Protein AF-A0A3D1ZG10-F1 (afdb_monomer_lite)

Sequence (78 aa):
MGDAAFGMTGLDFETAARSGIPTLTIVLNNSTMAIETSSMARSHELYNTRDLQGNYADMAIAMGGWAERVEDPADAGA

pLDDT: mean 93.61, std 4.79, range [61.97, 97.94]

Foldseek 3Di:
DEPVVCVVVVVVLLVCQVVVNDDDDDYDYPQFPVVCCPVCVVVCVVPVVTGHDDDSQVVSVVSRHHGDDDDDPVPPPD

Radius of gyration: 14.67 Å; chains: 1; bounding box: 39×19×38 Å

Structure (mmCIF, N/CA/C/O backbone):
data_AF-A0A3D1ZG10-F1
#
_entry.id   AF-A0A3D1ZG10-F1
#
loop_
_atom_site.group_PDB
_atom_site.id
_atom_site.type_symbol
_atom_site.label_atom_id
_atom_site.label_alt_id
_atom_site.label_comp_id
_atom_site.label_asym_id
_atom_site.label_entity_id
_atom_site.label_seq_id
_atom_site.pdbx_PDB_ins_code
_atom_site.Cartn_x
_atom_site.Cartn_y
_atom_site.Cartn_z
_atom_site.occupancy
_atom_site.B_iso_or_equiv
_atom_site.auth_seq_id
_atom_site.auth_comp_id
_atom_site.auth_asym_id
_atom_site.auth_atom_id
_atom_site.pdbx_PDB_model_num
ATOM 1 N N . MET A 1 1 ? 0.192 8.452 0.236 1.00 92.69 1 MET A N 1
ATOM 2 C CA . MET A 1 1 ? 1.516 7.849 -0.051 1.00 92.69 1 MET A CA 1
ATOM 3 C C . MET A 1 1 ? 1.430 7.046 -1.339 1.00 92.69 1 MET A C 1
ATOM 5 O O . MET A 1 1 ? 0.329 6.654 -1.700 1.00 92.69 1 MET A O 1
ATOM 9 N N . GLY A 1 2 ? 2.538 6.866 -2.063 1.00 94.69 2 GLY A N 1
ATOM 10 C CA . GLY 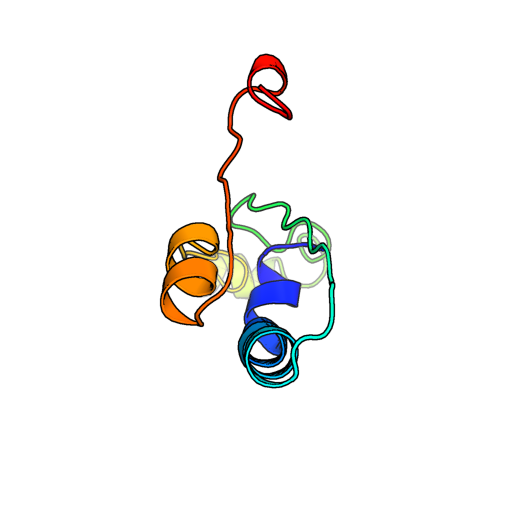A 1 2 ? 2.559 5.977 -3.233 1.00 94.69 2 GLY A CA 1
ATOM 11 C C . GLY A 1 2 ? 2.515 4.507 -2.815 1.00 94.69 2 GLY A C 1
ATOM 12 O O . GLY A 1 2 ? 2.905 4.180 -1.693 1.00 94.69 2 GLY A O 1
ATOM 13 N N . ASP A 1 3 ? 2.066 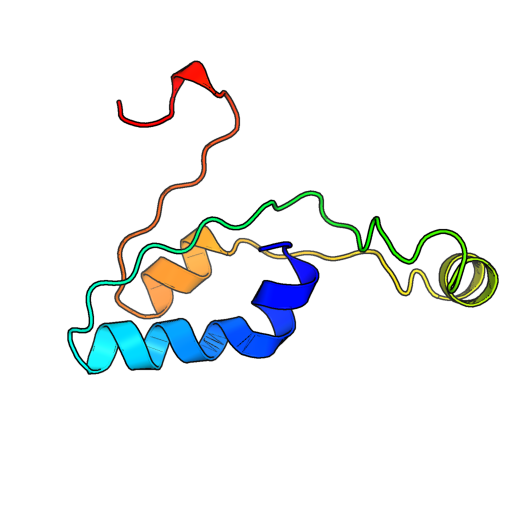3.640 -3.712 1.00 94.75 3 ASP A N 1
ATOM 14 C CA . ASP A 1 3 ? 2.098 2.180 -3.566 1.00 94.75 3 ASP A CA 1
ATOM 15 C C . ASP A 1 3 ? 3.477 1.628 -3.186 1.00 94.75 3 ASP A C 1
ATOM 17 O O . ASP A 1 3 ? 3.570 0.813 -2.277 1.00 94.75 3 ASP A O 1
ATOM 21 N N . ALA A 1 4 ? 4.556 2.128 -3.791 1.00 94.88 4 ALA A N 1
ATOM 22 C CA . ALA A 1 4 ? 5.920 1.714 -3.466 1.00 94.88 4 ALA A CA 1
ATOM 23 C C . ALA A 1 4 ? 6.272 1.991 -1.998 1.00 94.88 4 ALA A C 1
ATOM 25 O O . ALA A 1 4 ? 6.787 1.127 -1.291 1.00 94.88 4 ALA A O 1
ATOM 26 N N . ALA A 1 5 ? 5.961 3.205 -1.531 1.00 95.06 5 ALA A N 1
ATOM 27 C CA . ALA A 1 5 ? 6.226 3.619 -0.158 1.00 95.06 5 ALA A CA 1
ATOM 28 C C . ALA A 1 5 ? 5.378 2.805 0.825 1.00 95.06 5 ALA A C 1
ATOM 30 O O . ALA A 1 5 ? 5.890 2.307 1.824 1.00 95.06 5 ALA A O 1
ATOM 31 N N . PHE A 1 6 ? 4.098 2.608 0.503 1.00 95.69 6 PHE A N 1
ATOM 32 C CA . PHE A 1 6 ? 3.220 1.775 1.311 1.00 95.69 6 PHE A CA 1
ATOM 33 C C . PHE A 1 6 ? 3.649 0.301 1.293 1.00 95.69 6 PHE A C 1
ATOM 35 O O . PHE A 1 6 ? 3.565 -0.363 2.313 1.00 95.69 6 PHE A O 1
ATOM 42 N N . GLY A 1 7 ? 4.197 -0.218 0.196 1.00 93.31 7 GLY A N 1
ATOM 43 C CA . GLY A 1 7 ? 4.755 -1.570 0.141 1.00 93.31 7 GLY A CA 1
ATOM 44 C C . GLY A 1 7 ? 5.939 -1.786 1.091 1.00 93.31 7 GLY A C 1
ATOM 45 O O . GLY A 1 7 ? 6.148 -2.905 1.550 1.00 93.31 7 GLY A O 1
ATOM 46 N N . MET A 1 8 ? 6.689 -0.731 1.427 1.00 94.88 8 MET A N 1
ATOM 47 C CA . MET A 1 8 ? 7.830 -0.812 2.350 1.00 94.88 8 MET A CA 1
ATOM 48 C C . MET A 1 8 ? 7.421 -0.742 3.825 1.00 94.88 8 MET A C 1
ATOM 50 O O . MET A 1 8 ? 8.064 -1.375 4.658 1.00 94.88 8 MET A O 1
ATOM 54 N N . THR A 1 9 ? 6.374 0.020 4.159 1.00 94.69 9 THR A N 1
ATOM 55 C CA . THR A 1 9 ? 5.962 0.277 5.556 1.00 94.69 9 THR A CA 1
ATOM 56 C C . THR A 1 9 ? 4.539 -0.189 5.871 1.00 94.69 9 THR A C 1
ATOM 58 O O . THR A 1 9 ? 4.012 0.078 6.944 1.00 94.69 9 THR A O 1
ATOM 61 N N . GLY A 1 10 ? 3.873 -0.871 4.942 1.00 92.88 10 GLY A N 1
ATOM 62 C CA . GLY A 1 10 ? 2.441 -1.173 5.017 1.00 92.88 10 GLY A CA 1
ATOM 63 C C . GLY A 1 10 ? 2.062 -2.119 6.150 1.00 92.88 10 GLY A C 1
ATOM 64 O O . GLY A 1 10 ? 0.923 -2.087 6.601 1.00 92.88 10 GLY A O 1
ATOM 65 N N . LEU A 1 11 ? 3.010 -2.913 6.663 1.00 95.00 11 LEU A N 1
ATOM 66 C CA . LEU A 1 11 ? 2.786 -3.764 7.836 1.00 95.00 11 LEU A CA 1
ATOM 67 C C . LEU A 1 11 ? 2.543 -2.952 9.117 1.00 95.00 11 LEU A C 1
ATOM 69 O O . LEU A 1 11 ? 1.880 -3.446 10.026 1.00 95.00 11 LEU A O 1
ATOM 73 N N . ASP A 1 12 ? 2.986 -1.694 9.176 1.00 95.19 12 ASP A N 1
ATOM 74 C CA . ASP A 1 12 ? 2.709 -0.813 10.316 1.00 95.19 12 ASP A CA 1
ATOM 75 C C . ASP A 1 12 ? 1.202 -0.526 10.459 1.00 95.19 12 ASP A C 1
ATOM 77 O O . ASP A 1 12 ? 0.728 -0.179 11.545 1.00 95.19 12 ASP A O 1
ATOM 81 N N . PHE A 1 13 ? 0.422 -0.737 9.389 1.00 96.06 13 PHE A N 1
ATOM 82 C CA . PHE A 1 13 ? -1.037 -0.686 9.432 1.00 96.06 13 PHE A CA 1
ATOM 83 C C . PHE A 1 13 ? -1.626 -1.719 10.405 1.00 96.06 13 PHE A C 1
ATOM 85 O O . PHE A 1 13 ? -2.521 -1.377 11.177 1.00 96.06 13 PHE A O 1
ATOM 92 N N . GLU A 1 14 ? -1.095 -2.950 10.442 1.00 96.75 14 GLU A N 1
ATOM 93 C CA . GLU A 1 14 ? -1.508 -3.966 11.427 1.00 96.75 14 GLU A CA 1
ATOM 94 C C . GLU A 1 14 ? -1.297 -3.456 12.850 1.00 96.75 14 GLU A C 1
ATOM 96 O O . GLU A 1 14 ? -2.159 -3.624 13.713 1.00 96.75 14 GLU A O 1
ATOM 101 N N . THR A 1 15 ? -0.178 -2.772 13.095 1.00 97.44 15 THR A N 1
ATOM 102 C CA . THR A 1 15 ? 0.125 -2.245 14.425 1.00 97.44 15 THR A CA 1
ATOM 103 C C . THR A 1 15 ? -0.876 -1.170 14.835 1.00 97.44 15 THR A C 1
ATOM 105 O O . THR A 1 15 ? -1.309 -1.163 15.992 1.00 97.44 15 THR A O 1
ATOM 108 N N . ALA A 1 16 ? -1.288 -0.302 13.907 1.00 97.00 16 ALA A N 1
ATOM 109 C CA . ALA A 1 16 ? -2.356 0.664 14.153 1.00 97.00 16 ALA A CA 1
ATOM 110 C C . ALA A 1 16 ? -3.693 -0.035 14.459 1.00 97.00 16 ALA A C 1
ATOM 112 O O . ALA A 1 16 ? -4.329 0.302 15.461 1.00 97.00 16 ALA A O 1
ATOM 113 N N . ALA A 1 17 ? -4.069 -1.047 13.668 1.00 96.00 17 ALA A N 1
ATOM 114 C CA . ALA A 1 17 ? -5.298 -1.818 13.855 1.00 96.00 17 ALA A CA 1
ATOM 115 C C . ALA A 1 17 ? -5.336 -2.526 15.222 1.00 96.00 17 ALA A C 1
ATOM 117 O O . ALA A 1 17 ? -6.260 -2.315 16.010 1.00 96.00 17 ALA A O 1
ATOM 118 N N . ARG A 1 18 ? -4.293 -3.290 15.565 1.00 97.50 18 ARG A N 1
ATOM 119 C CA . ARG A 1 18 ? -4.187 -4.010 16.846 1.00 97.50 18 ARG A CA 1
ATOM 120 C C . ARG A 1 18 ? -4.137 -3.077 18.055 1.00 97.50 18 ARG A C 1
ATOM 122 O O . ARG A 1 18 ? -4.607 -3.445 19.129 1.00 97.50 18 ARG A O 1
ATOM 129 N N . SER A 1 19 ? -3.557 -1.889 17.900 1.00 97.94 19 SER A N 1
ATOM 130 C CA . SER A 1 19 ? -3.430 -0.912 18.991 1.00 97.94 19 SER A CA 1
ATOM 131 C C . SER A 1 19 ? -4.640 0.021 19.110 1.00 97.94 19 SER A C 1
ATOM 133 O O . SER A 1 19 ? -4.661 0.863 20.006 1.00 97.94 19 SER A O 1
ATOM 135 N N . GLY A 1 20 ? -5.636 -0.097 18.224 1.00 96.12 20 GLY A N 1
ATOM 136 C CA . GLY A 1 20 ? -6.811 0.776 18.212 1.00 96.12 20 GLY A CA 1
ATOM 137 C C . GLY A 1 20 ? -6.481 2.239 17.897 1.00 96.12 20 GLY A C 1
ATOM 138 O O . GLY A 1 20 ? -7.143 3.139 18.411 1.00 96.12 20 GLY A O 1
ATOM 139 N N . ILE A 1 21 ? -5.442 2.491 17.093 1.00 97.44 21 ILE A N 1
ATOM 140 C CA . ILE A 1 21 ? -5.019 3.845 16.719 1.00 97.44 21 ILE A CA 1
ATOM 141 C C . ILE A 1 21 ? -5.785 4.260 15.454 1.00 97.44 21 ILE A C 1
ATOM 143 O O . ILE A 1 21 ? -5.590 3.640 14.407 1.00 97.44 21 ILE A O 1
ATOM 147 N N . PRO A 1 22 ? -6.625 5.311 15.503 1.00 94.12 22 PRO A N 1
ATOM 148 C CA . PRO A 1 22 ? -7.392 5.741 14.343 1.00 94.12 22 PRO A CA 1
ATOM 149 C C . PRO A 1 22 ? -6.483 6.486 13.361 1.00 94.12 22 PRO A C 1
ATOM 151 O O . PRO A 1 22 ? -6.183 7.668 13.538 1.00 94.12 22 PRO A O 1
ATOM 154 N N . THR A 1 23 ? -6.038 5.794 12.315 1.00 94.62 23 THR A N 1
ATOM 155 C CA . THR A 1 23 ? -5.289 6.384 11.201 1.00 94.62 23 THR A CA 1
ATOM 156 C C . THR A 1 23 ? -6.084 6.267 9.904 1.00 94.62 23 THR A C 1
ATOM 158 O O . THR A 1 23 ? -6.839 5.319 9.700 1.00 94.62 23 THR A O 1
ATOM 161 N N . LEU A 1 24 ? -5.907 7.242 9.012 1.00 94.88 24 LEU A N 1
ATOM 162 C CA . LEU A 1 24 ? -6.403 7.190 7.640 1.00 94.88 24 LEU A CA 1
ATOM 163 C C . LEU A 1 24 ? -5.206 7.259 6.700 1.00 94.88 24 LEU A C 1
ATOM 165 O O . LEU A 1 24 ? -4.468 8.244 6.697 1.00 94.88 24 LEU A O 1
ATOM 169 N N . THR A 1 25 ? -5.027 6.218 5.894 1.00 94.94 25 THR A N 1
ATOM 170 C CA . THR A 1 25 ? -3.939 6.141 4.920 1.00 94.94 25 THR A CA 1
ATOM 171 C C . THR A 1 25 ? -4.517 6.082 3.517 1.00 94.94 25 THR A C 1
ATOM 173 O O . THR A 1 25 ? -5.232 5.148 3.174 1.00 94.94 25 THR A O 1
ATOM 176 N N . ILE A 1 26 ? -4.177 7.073 2.692 1.00 95.44 26 ILE A N 1
ATOM 177 C CA . ILE A 1 26 ? -4.538 7.108 1.272 1.00 95.44 26 ILE A CA 1
ATOM 178 C C . ILE A 1 26 ? -3.343 6.601 0.464 1.00 95.44 26 ILE A C 1
ATOM 180 O O . ILE A 1 26 ? -2.254 7.192 0.516 1.00 95.44 26 ILE A O 1
ATOM 184 N N . VAL A 1 27 ? -3.548 5.518 -0.285 1.00 95.69 27 VAL A N 1
ATOM 185 C CA . VAL A 1 27 ? -2.534 4.901 -1.149 1.00 95.69 27 VAL A CA 1
ATOM 186 C C . VAL A 1 27 ? -2.847 5.228 -2.606 1.00 95.69 27 VAL A C 1
ATOM 188 O O . VAL A 1 27 ? -3.875 4.819 -3.136 1.00 95.69 27 VAL A O 1
ATOM 191 N N . LEU A 1 28 ? -1.947 5.958 -3.263 1.00 95.06 28 LEU A N 1
ATOM 192 C CA . LEU A 1 28 ? -2.009 6.206 -4.701 1.00 95.06 28 LEU A CA 1
ATOM 193 C C . LEU A 1 28 ? -1.386 5.004 -5.416 1.00 95.06 28 LEU A C 1
ATOM 195 O O . LEU A 1 28 ? -0.164 4.868 -5.446 1.00 95.06 28 LEU A O 1
ATOM 199 N N . ASN A 1 29 ? -2.236 4.120 -5.936 1.00 93.50 29 ASN A N 1
ATOM 200 C CA . ASN A 1 29 ? -1.831 2.859 -6.552 1.00 93.50 29 ASN A CA 1
ATOM 201 C C . ASN A 1 29 ? -1.784 2.988 -8.080 1.00 93.50 29 ASN A C 1
ATOM 203 O O . ASN A 1 29 ? -2.758 2.685 -8.764 1.00 93.50 29 ASN A O 1
ATOM 207 N N . ASN A 1 30 ? -0.659 3.486 -8.598 1.00 92.94 30 ASN A N 1
ATOM 208 C CA . ASN A 1 30 ? -0.398 3.623 -10.036 1.00 92.94 30 ASN A CA 1
ATOM 209 C C . ASN A 1 30 ? 0.538 2.527 -10.581 1.00 92.94 30 ASN A C 1
ATOM 211 O O . ASN A 1 30 ? 0.950 2.605 -11.738 1.00 92.94 30 ASN A O 1
ATOM 215 N N . SER A 1 31 ? 0.870 1.528 -9.757 1.00 93.44 31 SER A N 1
ATOM 216 C CA . SER A 1 31 ? 1.705 0.374 -10.099 1.00 93.44 31 SER A CA 1
ATOM 217 C C . SER A 1 31 ? 3.121 0.738 -10.562 1.00 93.44 31 SER A C 1
ATOM 219 O O . SER A 1 31 ? 3.768 -0.061 -11.241 1.00 93.44 31 SER A O 1
ATOM 221 N N . THR A 1 32 ? 3.629 1.932 -10.219 1.00 92.69 32 THR A N 1
ATOM 222 C CA . THR A 1 32 ? 4.969 2.356 -10.643 1.00 92.69 32 THR A CA 1
ATOM 223 C C . THR A 1 32 ? 5.639 3.400 -9.744 1.00 92.69 32 THR A C 1
ATOM 225 O O . THR A 1 32 ? 5.028 4.368 -9.288 1.00 92.69 32 THR A O 1
ATOM 228 N N . MET A 1 33 ? 6.961 3.295 -9.576 1.00 92.38 33 MET A N 1
ATOM 229 C CA . MET A 1 33 ? 7.777 4.349 -8.951 1.00 92.38 33 MET A CA 1
ATOM 230 C C . MET A 1 33 ? 7.978 5.548 -9.894 1.00 92.38 33 MET A C 1
ATOM 232 O O . MET A 1 33 ? 9.026 5.704 -10.526 1.00 92.38 33 MET A O 1
ATOM 236 N N . ALA A 1 34 ? 6.965 6.414 -9.990 1.00 88.75 34 ALA A N 1
ATOM 237 C CA . ALA A 1 34 ? 6.920 7.513 -10.962 1.00 88.75 34 ALA A CA 1
ATOM 2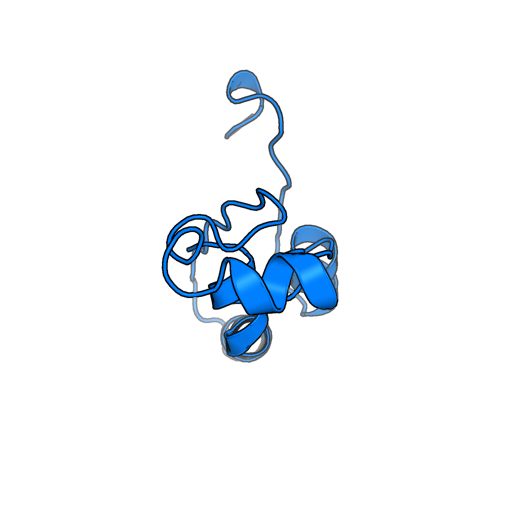38 C C . ALA A 1 34 ? 8.068 8.534 -10.820 1.00 88.75 34 ALA A C 1
ATOM 240 O O . ALA A 1 34 ? 8.598 9.010 -11.828 1.00 88.75 34 ALA A O 1
ATOM 241 N N . ILE A 1 35 ? 8.487 8.846 -9.588 1.00 89.25 35 ILE A N 1
ATOM 242 C CA . ILE A 1 35 ? 9.554 9.827 -9.330 1.00 89.25 35 ILE A CA 1
ATOM 243 C C . ILE A 1 35 ? 10.942 9.326 -9.769 1.00 89.25 35 ILE A C 1
ATOM 245 O O . ILE A 1 35 ? 11.784 10.127 -10.159 1.00 89.25 35 ILE A O 1
ATOM 249 N N . GLU A 1 36 ? 11.146 8.005 -9.826 1.00 87.50 36 GLU A N 1
ATOM 250 C CA . GLU A 1 36 ? 12.442 7.381 -10.133 1.00 87.50 36 GLU A CA 1
ATOM 251 C C . GLU A 1 36 ? 12.634 7.032 -11.615 1.00 87.50 36 GLU A C 1
ATOM 253 O O . GLU A 1 36 ? 13.518 6.264 -11.997 1.00 87.50 36 GLU A O 1
ATOM 258 N N . THR A 1 37 ? 11.798 7.594 -12.490 1.00 87.44 37 THR A N 1
ATOM 259 C CA . THR A 1 37 ? 11.847 7.313 -13.932 1.00 87.44 37 THR A CA 1
ATOM 260 C C . THR A 1 37 ? 13.207 7.661 -14.546 1.00 87.44 37 THR A C 1
ATOM 262 O O . THR A 1 37 ? 13.719 6.908 -15.371 1.00 87.44 37 THR A O 1
ATOM 265 N N . SER A 1 38 ? 13.812 8.783 -14.144 1.00 88.56 38 SER A N 1
ATOM 266 C CA . SER A 1 38 ? 15.107 9.229 -14.672 1.00 88.56 38 SER A CA 1
ATOM 267 C C . SER A 1 38 ? 16.292 8.527 -14.006 1.00 88.56 38 SER A C 1
ATOM 269 O O . SER A 1 38 ? 17.230 8.125 -14.692 1.00 88.56 38 SER A O 1
ATOM 271 N N . SER A 1 39 ? 16.247 8.353 -12.686 1.00 93.31 39 SER A N 1
ATOM 272 C CA . SER A 1 39 ? 17.320 7.758 -11.881 1.00 93.31 39 SER A CA 1
ATOM 273 C C . SER A 1 39 ? 17.489 6.257 -12.143 1.00 93.31 39 SER A C 1
ATOM 275 O O . SER A 1 39 ? 18.612 5.755 -12.136 1.00 93.31 39 SER A O 1
ATOM 277 N N . MET A 1 40 ? 16.395 5.542 -12.430 1.00 93.56 40 MET A N 1
ATOM 278 C CA . MET A 1 40 ? 16.373 4.084 -12.597 1.00 93.56 40 MET A CA 1
ATOM 279 C C . MET A 1 40 ? 16.130 3.627 -14.044 1.00 93.56 40 MET A C 1
ATOM 281 O O . MET A 1 40 ? 15.780 2.470 -14.267 1.00 93.56 40 MET A O 1
ATOM 285 N N . ALA A 1 41 ? 16.321 4.489 -15.049 1.00 94.25 41 ALA A N 1
ATOM 286 C CA . ALA A 1 41 ? 15.982 4.177 -16.444 1.00 94.25 41 ALA A CA 1
ATOM 287 C C . ALA A 1 41 ? 16.619 2.867 -16.952 1.00 94.25 41 ALA A C 1
ATOM 289 O O . ALA A 1 41 ? 15.926 1.993 -17.471 1.00 94.25 41 ALA A O 1
ATOM 290 N N . ARG A 1 42 ? 17.933 2.689 -16.746 1.00 95.44 42 ARG A N 1
ATOM 291 C CA . ARG A 1 42 ? 18.663 1.510 -17.244 1.00 95.44 42 ARG A CA 1
ATOM 292 C C . ARG A 1 42 ? 18.325 0.231 -16.483 1.00 95.44 42 ARG A C 1
ATOM 294 O O . ARG A 1 42 ? 18.204 -0.826 -17.092 1.00 95.44 42 ARG A O 1
ATOM 301 N N . SER A 1 43 ? 18.203 0.303 -15.157 1.00 96.19 43 SER A N 1
ATOM 302 C CA . SER A 1 43 ? 17.825 -0.868 -14.359 1.00 96.19 43 SER A CA 1
ATOM 303 C C . SER A 1 43 ? 16.402 -1.299 -14.684 1.00 96.19 43 SER A C 1
ATOM 305 O O . SER A 1 43 ? 16.123 -2.490 -14.762 1.00 96.19 43 SER A O 1
ATOM 307 N N . HIS A 1 44 ? 15.521 -0.333 -14.927 1.00 95.75 44 HIS A N 1
ATOM 308 C CA . HIS A 1 44 ? 14.144 -0.600 -15.271 1.00 95.75 44 HIS A CA 1
ATOM 309 C C . HIS A 1 44 ? 14.001 -1.239 -16.654 1.00 95.75 44 HIS A C 1
ATOM 311 O O . HIS A 1 44 ? 13.294 -2.228 -16.767 1.00 95.75 44 HIS A O 1
ATOM 317 N N . GLU A 1 45 ? 14.730 -0.759 -17.666 1.00 94.88 45 GLU A N 1
ATOM 318 C CA . GLU A 1 45 ? 14.776 -1.391 -18.996 1.00 94.88 45 GLU A CA 1
ATOM 319 C C . GLU A 1 45 ? 15.193 -2.872 -18.929 1.00 94.88 45 GLU A C 1
ATOM 321 O O . GLU A 1 45 ? 14.676 -3.702 -19.672 1.00 94.88 45 GLU A O 1
ATOM 326 N N . LEU A 1 46 ? 16.131 -3.209 -18.040 1.00 96.50 46 LEU A N 1
ATOM 327 C CA . LEU A 1 46 ? 16.682 -4.562 -17.938 1.00 96.50 46 LEU A CA 1
ATOM 328 C C . LEU A 1 46 ? 15.875 -5.490 -17.021 1.00 96.50 46 LEU A C 1
ATOM 330 O O . LEU A 1 46 ? 15.851 -6.697 -17.257 1.00 96.50 46 LEU A O 1
ATOM 334 N N . TYR A 1 47 ? 15.265 -4.954 -15.960 1.00 96.06 47 TYR A N 1
ATOM 335 C CA . TYR A 1 47 ? 14.733 -5.761 -14.854 1.00 96.06 47 TYR A CA 1
ATOM 336 C C . TYR A 1 47 ? 13.372 -5.297 -14.323 1.00 96.06 47 TYR A C 1
ATOM 338 O O . TYR A 1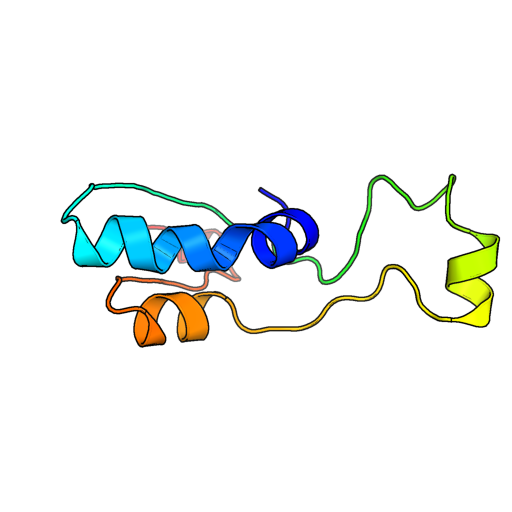 47 ? 12.943 -5.784 -13.280 1.00 96.06 47 TYR A O 1
ATOM 346 N N . ASN A 1 48 ? 12.704 -4.341 -14.975 1.00 94.06 48 ASN A N 1
ATOM 347 C CA . ASN A 1 48 ? 11.407 -3.799 -14.551 1.00 94.06 48 ASN A CA 1
ATOM 348 C C . ASN A 1 48 ? 11.399 -3.298 -13.094 1.00 94.06 48 ASN A C 1
ATOM 350 O O . ASN A 1 48 ? 10.396 -3.379 -12.394 1.00 94.06 48 ASN A O 1
ATOM 354 N N . THR A 1 49 ? 12.507 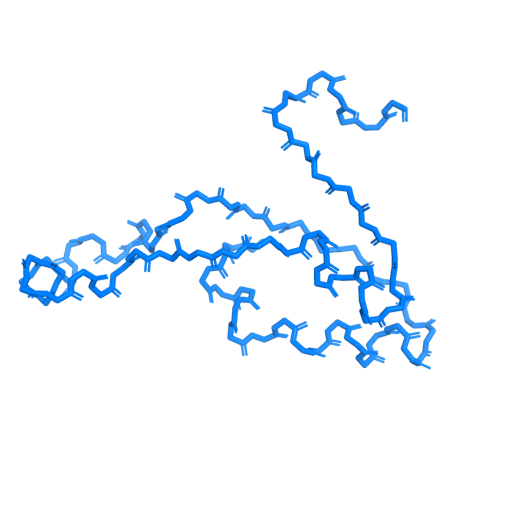-2.711 -12.625 1.00 94.19 49 THR A N 1
ATOM 355 C CA . THR A 1 49 ? 12.743 -2.349 -11.207 1.00 94.19 49 THR A CA 1
ATOM 356 C C . THR A 1 49 ? 11.774 -1.338 -10.588 1.00 94.19 49 THR A C 1
ATOM 358 O O . THR A 1 49 ? 11.980 -0.942 -9.448 1.00 94.19 49 THR A O 1
ATOM 361 N N . ARG A 1 50 ? 10.780 -0.855 -11.336 1.00 93.62 50 ARG A N 1
ATOM 362 C CA . ARG A 1 50 ? 9.801 0.145 -10.889 1.00 93.62 50 ARG A CA 1
ATOM 363 C C . ARG A 1 50 ? 8.373 -0.376 -10.943 1.00 93.62 50 ARG A C 1
ATOM 365 O O . ARG A 1 50 ? 7.517 0.303 -10.394 1.00 93.62 50 ARG A O 1
ATOM 372 N N . ASP A 1 51 ? 8.131 -1.506 -11.605 1.00 93.94 51 ASP A N 1
ATOM 373 C CA . ASP A 1 51 ? 6.789 -2.055 -11.751 1.00 93.94 51 ASP A CA 1
ATOM 374 C C . ASP A 1 51 ? 6.382 -2.722 -10.447 1.00 93.94 51 ASP A C 1
ATOM 376 O O . ASP A 1 51 ? 7.115 -3.538 -9.882 1.00 93.94 51 ASP A O 1
ATOM 380 N N . LEU A 1 52 ? 5.211 -2.336 -9.959 1.00 94.00 52 LEU A N 1
ATOM 381 C CA . LEU A 1 52 ? 4.671 -2.768 -8.681 1.00 94.00 52 LEU A CA 1
ATOM 382 C C . LEU A 1 52 ? 3.339 -3.474 -8.906 1.00 94.00 52 LEU A C 1
ATOM 384 O O . LEU A 1 52 ? 2.670 -3.297 -9.922 1.00 94.00 52 LEU A O 1
ATOM 388 N N . GLN A 1 53 ? 2.962 -4.303 -7.943 1.00 91.25 53 GLN A N 1
ATOM 389 C CA . GLN A 1 53 ? 1.699 -5.029 -7.935 1.00 91.25 53 GLN A CA 1
ATOM 390 C C . GLN A 1 53 ? 1.128 -5.020 -6.518 1.00 91.25 53 GLN A C 1
ATOM 392 O O . GLN A 1 53 ? 1.827 -4.704 -5.556 1.00 91.25 53 GLN A O 1
ATOM 397 N N . GLY A 1 54 ? -0.130 -5.431 -6.390 1.00 90.25 54 GLY A N 1
ATOM 398 C CA . GLY A 1 54 ? -0.761 -5.680 -5.100 1.00 90.25 54 GLY A CA 1
ATOM 399 C C . GLY A 1 54 ? -2.116 -5.002 -4.950 1.00 90.25 54 GLY A C 1
ATOM 400 O O . GLY A 1 54 ? -2.356 -3.903 -5.458 1.00 90.25 54 GLY A O 1
ATOM 401 N N . ASN A 1 55 ? -3.000 -5.672 -4.210 1.00 93.69 55 ASN A N 1
ATOM 402 C CA . ASN A 1 55 ? -4.246 -5.090 -3.737 1.00 93.69 55 ASN A CA 1
ATOM 403 C C . ASN A 1 55 ? -4.103 -4.694 -2.262 1.00 93.69 55 ASN A C 1
ATOM 405 O O . ASN A 1 55 ? -4.214 -5.520 -1.357 1.00 93.69 55 ASN A O 1
ATOM 409 N N . TYR A 1 56 ? -3.840 -3.411 -2.027 1.00 95.69 56 TYR A N 1
ATOM 410 C CA . TYR A 1 56 ? -3.637 -2.883 -0.680 1.00 95.69 56 TYR A CA 1
ATOM 411 C C . TYR A 1 56 ? -4.931 -2.768 0.136 1.00 95.69 56 TYR A C 1
ATOM 413 O O . TYR A 1 56 ? -4.857 -2.770 1.363 1.00 95.69 56 TYR A O 1
ATOM 421 N N . ALA A 1 57 ? -6.103 -2.711 -0.511 1.00 95.44 57 ALA A N 1
ATOM 422 C CA . ALA A 1 57 ? -7.384 -2.717 0.195 1.00 95.44 57 ALA A CA 1
ATOM 423 C C . ALA A 1 57 ? -7.639 -4.091 0.836 1.00 95.44 57 ALA A C 1
ATOM 425 O O . ALA A 1 57 ? -7.898 -4.172 2.036 1.00 95.44 57 ALA A O 1
ATOM 426 N N . ASP A 1 58 ? -7.439 -5.173 0.074 1.00 95.69 58 ASP A N 1
ATOM 427 C CA . ASP A 1 58 ? -7.533 -6.544 0.597 1.00 95.69 58 ASP A CA 1
ATOM 428 C C . ASP A 1 58 ? -6.521 -6.780 1.727 1.00 95.69 58 ASP A C 1
ATOM 430 O O . ASP A 1 58 ? -6.840 -7.408 2.735 1.00 95.69 58 ASP A O 1
ATOM 434 N N . MET A 1 59 ? -5.306 -6.237 1.585 1.00 95.25 59 MET A N 1
ATOM 435 C CA . MET A 1 59 ? -4.273 -6.311 2.619 1.00 95.25 59 MET A CA 1
ATOM 436 C C . MET A 1 59 ? -4.720 -5.641 3.926 1.00 95.25 59 MET A C 1
ATOM 438 O O . MET A 1 59 ? -4.585 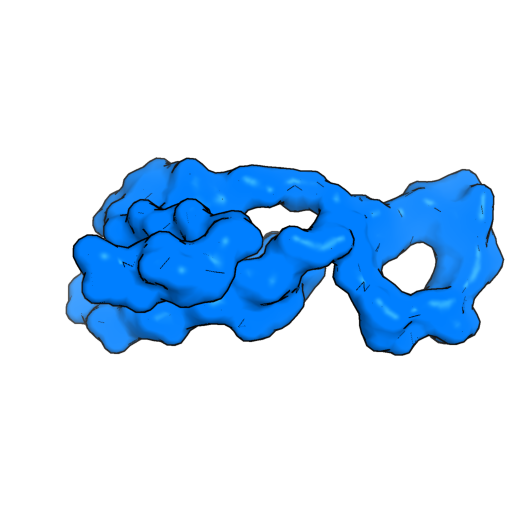-6.235 4.994 1.00 95.25 59 MET A O 1
ATOM 442 N N . ALA A 1 60 ? -5.266 -4.425 3.855 1.00 95.44 60 ALA A N 1
ATOM 443 C CA . ALA A 1 60 ? -5.750 -3.700 5.027 1.00 95.44 60 ALA A CA 1
ATOM 444 C C . ALA A 1 60 ? -6.914 -4.433 5.723 1.00 95.44 60 ALA A C 1
ATOM 446 O O . ALA A 1 60 ? -6.937 -4.514 6.953 1.00 95.44 60 ALA A O 1
ATOM 447 N N . ILE A 1 61 ? -7.822 -5.045 4.953 1.00 96.38 61 ILE A N 1
ATOM 448 C CA . ILE A 1 61 ? -8.891 -5.908 5.485 1.00 96.38 61 ILE A CA 1
ATOM 449 C C . ILE A 1 61 ? -8.294 -7.131 6.192 1.00 96.38 61 ILE A C 1
ATOM 451 O O . ILE A 1 61 ? -8.665 -7.439 7.325 1.00 96.38 61 ILE A O 1
ATOM 455 N N . ALA A 1 62 ? -7.328 -7.809 5.565 1.00 96.56 62 ALA A N 1
ATOM 456 C CA . ALA A 1 62 ? -6.660 -8.975 6.146 1.00 96.56 62 ALA A CA 1
ATOM 457 C C . ALA A 1 62 ? -5.895 -8.650 7.445 1.00 96.56 62 ALA A C 1
ATOM 459 O O . ALA A 1 62 ? -5.709 -9.529 8.284 1.00 96.56 62 ALA A O 1
ATOM 460 N N . MET A 1 63 ? -5.484 -7.393 7.632 1.00 95.75 63 MET A N 1
ATOM 461 C CA . MET A 1 63 ? -4.825 -6.890 8.844 1.00 95.75 63 MET A CA 1
ATOM 462 C C . MET A 1 63 ? -5.800 -6.408 9.929 1.00 95.75 63 MET A C 1
ATOM 464 O O . MET A 1 63 ? -5.366 -5.878 10.950 1.00 95.75 63 MET A O 1
ATOM 468 N N . GLY A 1 64 ? -7.108 -6.599 9.738 1.00 95.44 64 GLY A N 1
ATOM 469 C CA . GLY A 1 64 ? -8.132 -6.255 10.726 1.00 95.44 64 GLY A CA 1
ATOM 470 C C . GLY A 1 64 ? -8.586 -4.794 10.692 1.00 95.44 64 GLY A C 1
ATOM 471 O O . GLY A 1 64 ? -9.208 -4.336 11.649 1.00 95.44 64 GLY A O 1
ATOM 472 N N . GLY A 1 65 ? -8.280 -4.060 9.619 1.00 95.31 65 GLY A N 1
ATOM 473 C CA . GLY A 1 65 ? -8.775 -2.703 9.398 1.00 95.31 65 GLY A CA 1
ATOM 474 C C . GLY A 1 65 ? -9.979 -2.635 8.458 1.00 95.31 65 GLY A C 1
ATOM 475 O O . GLY A 1 65 ? -10.472 -3.639 7.948 1.00 95.31 65 GLY A O 1
ATOM 476 N N . TRP A 1 66 ? -10.433 -1.408 8.212 1.00 95.31 66 TRP A N 1
ATOM 477 C CA . TRP A 1 66 ? -11.374 -1.083 7.142 1.00 95.31 66 TRP A CA 1
ATOM 478 C C . TRP A 1 66 ? -10.606 -0.533 5.940 1.00 95.31 66 TRP A C 1
ATOM 480 O O . TRP A 1 66 ? -9.620 0.188 6.115 1.00 95.31 66 TRP A O 1
ATOM 490 N N . ALA A 1 67 ? -11.056 -0.857 4.732 1.00 95.19 67 ALA A N 1
ATOM 491 C CA . ALA A 1 67 ? -10.500 -0.299 3.512 1.00 95.19 67 ALA A CA 1
ATOM 492 C C . ALA A 1 67 ? -11.535 -0.251 2.392 1.00 95.19 67 ALA A C 1
ATOM 494 O O . ALA A 1 67 ? -12.458 -1.062 2.337 1.00 95.19 67 ALA A O 1
ATOM 495 N N . GLU A 1 68 ? -11.299 0.670 1.469 1.00 95.06 68 GLU A N 1
ATOM 496 C CA . GLU A 1 68 ? -12.062 0.860 0.246 1.00 95.06 68 GLU A CA 1
ATOM 497 C C . GLU A 1 68 ? -11.084 1.156 -0.890 1.00 95.06 68 GLU A C 1
ATOM 499 O O . GLU A 1 68 ? -10.061 1.823 -0.698 1.00 95.06 68 GLU A O 1
ATOM 504 N N . ARG A 1 69 ? -11.387 0.638 -2.080 1.00 94.81 69 ARG A N 1
ATOM 505 C CA . ARG A 1 69 ? -10.672 0.968 -3.308 1.00 94.81 69 ARG A CA 1
ATOM 506 C C . ARG A 1 69 ? -11.581 1.830 -4.172 1.00 94.81 69 ARG A C 1
ATOM 508 O O . ARG A 1 69 ? -12.640 1.373 -4.581 1.00 94.81 69 ARG A O 1
ATOM 515 N N . VAL A 1 70 ? -11.111 3.033 -4.477 1.00 95.31 70 VAL A N 1
ATOM 516 C CA . VAL A 1 70 ? -11.794 4.003 -5.335 1.00 95.31 70 VAL A CA 1
ATOM 517 C C . VAL A 1 70 ? -11.066 4.072 -6.672 1.00 95.31 70 VAL A C 1
ATOM 519 O O . VAL A 1 70 ? -9.856 4.310 -6.701 1.00 95.31 70 VAL A O 1
ATOM 522 N N . GLU A 1 71 ? -11.793 3.865 -7.769 1.00 94.25 71 GLU A N 1
ATOM 523 C CA . GLU A 1 71 ? -11.264 3.993 -9.137 1.00 94.25 71 GLU A CA 1
ATOM 524 C C . GLU A 1 71 ? -11.922 5.147 -9.904 1.00 94.25 71 GLU A C 1
ATOM 526 O O . GLU A 1 71 ? -11.244 5.808 -10.693 1.00 94.25 71 GLU A O 1
ATOM 531 N N . ASP A 1 72 ? -13.193 5.449 -9.617 1.00 95.00 72 ASP A N 1
ATOM 532 C CA . ASP A 1 72 ? -13.862 6.675 -10.049 1.00 95.00 72 ASP A CA 1
ATOM 533 C C . ASP A 1 72 ? -13.915 7.676 -8.878 1.00 95.00 72 ASP A C 1
ATOM 535 O O . ASP A 1 72 ? -14.411 7.337 -7.803 1.00 95.00 72 ASP A O 1
ATOM 539 N N . PRO A 1 73 ? -13.435 8.923 -9.041 1.00 91.25 73 PRO A N 1
ATOM 540 C CA . PRO A 1 73 ? -13.578 9.965 -8.025 1.00 91.25 73 PRO A CA 1
ATOM 541 C C . PRO A 1 73 ? -15.011 10.177 -7.515 1.00 91.25 73 PRO A C 1
ATOM 543 O O . PRO A 1 73 ? -15.175 10.669 -6.400 1.00 91.25 73 PRO A O 1
ATOM 546 N N . ALA A 1 74 ? -16.032 9.841 -8.310 1.00 95.00 74 ALA A N 1
ATOM 547 C CA . ALA A 1 74 ? -17.435 9.928 -7.915 1.00 95.00 74 ALA A CA 1
ATOM 548 C C . ALA A 1 74 ? -17.836 8.913 -6.829 1.00 95.00 74 ALA A C 1
ATOM 550 O O . ALA A 1 74 ? -18.816 9.158 -6.128 1.00 95.00 74 ALA A O 1
ATOM 551 N N . ASP A 1 75 ? -17.083 7.823 -6.662 1.00 91.62 75 ASP A N 1
ATOM 552 C CA . ASP A 1 75 ? -17.358 6.794 -5.653 1.00 91.62 75 ASP A CA 1
ATOM 553 C C . ASP A 1 75 ? -16.835 7.188 -4.259 1.00 91.62 75 ASP A C 1
ATOM 555 O O . ASP A 1 75 ? -17.240 6.616 -3.249 1.00 91.62 75 ASP A O 1
ATOM 559 N N . ALA A 1 76 ? -15.946 8.186 -4.174 1.00 85.62 76 ALA A N 1
ATOM 560 C CA . ALA A 1 76 ? -15.307 8.569 -2.920 1.00 85.62 76 ALA A CA 1
ATOM 561 C C . ALA A 1 76 ? -16.305 9.185 -1.920 1.00 85.62 76 ALA A C 1
ATOM 563 O O . ALA A 1 76 ? -16.775 10.312 -2.101 1.00 85.62 76 ALA A O 1
ATOM 564 N N . GLY A 1 77 ? -16.542 8.488 -0.805 1.00 75.75 77 GLY A N 1
ATOM 565 C CA . GLY A 1 77 ? -17.411 8.957 0.282 1.00 75.75 77 GLY A CA 1
ATOM 566 C C . GLY A 1 77 ? -18.905 8.690 0.074 1.00 75.75 77 GLY A C 1
ATOM 567 O O . GLY A 1 77 ? -19.717 9.355 0.725 1.00 75.75 77 GLY A O 1
ATOM 568 N N . ALA A 1 78 ? -19.244 7.768 -0.834 1.00 61.97 78 ALA A N 1
ATOM 569 C CA . ALA A 1 78 ? -20.598 7.263 -1.066 1.00 61.97 78 ALA A CA 1
ATOM 570 C C . ALA A 1 78 ? -21.127 6.359 0.066 1.00 61.97 78 ALA A C 1
ATOM 572 O O . ALA A 1 78 ? -20.316 5.789 0.831 1.00 61.97 78 ALA A O 1
#

Secondary structure (DSSP, 8-state):
-BHHHHHHHTTHHHHHHHTT-------B--SB-GGGTTTTHHHHHHH-TTB----HHHHHHHTT------SSGGGTT-